Protein AF-A0A2M9ZPH0-F1 (afdb_monomer_lite)

Organism: NCBI:txid2023191

Radius of gyration: 14.21 Å; chains: 1; bounding box: 30×31×44 Å

Structure (mmCIF, N/CA/C/O backbone):
data_AF-A0A2M9ZPH0-F1
#
_entry.id   AF-A0A2M9ZPH0-F1
#
loop_
_atom_site.group_PDB
_atom_site.id
_atom_site.type_symbol
_atom_site.label_atom_id
_atom_site.label_alt_id
_atom_site.label_comp_id
_atom_site.label_asym_id
_atom_site.label_entity_id
_atom_site.label_seq_id
_atom_site.pdbx_PDB_ins_code
_atom_site.Cartn_x
_atom_site.Cartn_y
_atom_site.Cartn_z
_atom_site.occupancy
_atom_site.B_iso_or_equiv
_atom_site.auth_seq_id
_atom_site.auth_comp_id
_atom_site.auth_asym_id
_atom_site.auth_atom_id
_atom_site.pdbx_PDB_model_num
ATOM 1 N N . MET A 1 1 ? -0.631 -1.205 28.777 1.00 41.16 1 MET A N 1
ATOM 2 C CA . MET A 1 1 ? -1.009 0.023 28.044 1.00 41.16 1 MET A CA 1
ATOM 3 C C . MET A 1 1 ? -1.137 -0.371 26.585 1.00 41.16 1 MET A C 1
ATOM 5 O O . MET A 1 1 ? -0.187 -0.935 26.065 1.00 41.16 1 MET A O 1
ATOM 9 N N . GLN A 1 2 ? -2.312 -0.216 25.974 1.00 54.47 2 GLN A N 1
ATOM 10 C CA . GLN A 1 2 ? -2.498 -0.533 24.556 1.00 54.47 2 GLN A CA 1
ATOM 11 C C . GLN A 1 2 ? -2.096 0.712 23.760 1.00 54.47 2 GLN A C 1
ATOM 13 O O . GLN A 1 2 ? -2.631 1.788 24.023 1.00 54.47 2 GLN A O 1
ATOM 18 N N . THR A 1 3 ? -1.115 0.592 22.867 1.00 71.94 3 THR A N 1
ATOM 19 C CA . THR A 1 3 ? -0.709 1.685 21.973 1.00 71.94 3 THR A CA 1
ATOM 20 C C . THR A 1 3 ? -1.928 2.143 21.162 1.00 71.94 3 THR A C 1
ATOM 22 O O . THR A 1 3 ? -2.716 1.286 20.746 1.00 71.94 3 THR A O 1
ATOM 25 N N . PRO A 1 4 ? -2.143 3.457 20.969 1.00 83.81 4 PRO A N 1
ATOM 26 C CA . PRO A 1 4 ? -3.182 3.937 20.066 1.00 83.81 4 PRO A CA 1
ATOM 27 C C . PRO A 1 4 ? -2.983 3.342 18.671 1.00 83.81 4 PRO A C 1
ATOM 29 O O . PRO A 1 4 ? -1.851 3.285 18.193 1.00 83.81 4 PRO A O 1
ATOM 32 N N . ALA A 1 5 ? -4.075 2.908 18.043 1.00 90.69 5 ALA A N 1
ATOM 33 C CA . ALA A 1 5 ? -4.032 2.399 16.678 1.00 90.69 5 ALA A CA 1
ATOM 34 C C . ALA A 1 5 ? -3.559 3.495 15.717 1.00 90.69 5 ALA A C 1
ATOM 36 O O . ALA A 1 5 ? -3.977 4.649 15.847 1.00 90.69 5 ALA A O 1
ATOM 37 N N . ASN A 1 6 ? -2.711 3.135 14.754 1.00 95.31 6 ASN A N 1
ATOM 38 C CA . ASN A 1 6 ? -2.190 4.062 13.753 1.00 95.31 6 ASN A CA 1
ATOM 39 C C . ASN A 1 6 ? -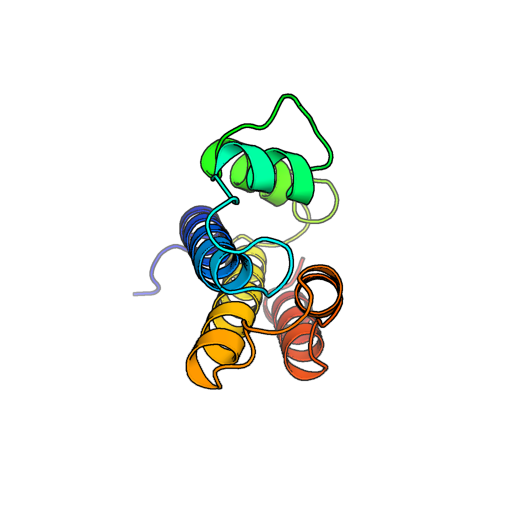2.362 3.519 12.322 1.00 95.31 6 ASN A C 1
ATOM 41 O O . ASN A 1 6 ? -1.375 3.226 11.637 1.00 95.31 6 ASN A O 1
ATOM 45 N N . PRO A 1 7 ? -3.606 3.420 11.819 1.00 95.50 7 PRO A N 1
ATOM 46 C CA . PRO A 1 7 ? -3.854 2.903 10.476 1.00 95.50 7 PRO A CA 1
ATOM 47 C C . PRO A 1 7 ? -3.183 3.720 9.375 1.00 95.50 7 PRO A C 1
ATOM 49 O O . PRO A 1 7 ? -2.783 3.157 8.360 1.00 95.50 7 PRO A O 1
ATOM 52 N N . ASN A 1 8 ? -3.019 5.031 9.564 1.00 97.00 8 ASN A N 1
ATOM 53 C CA . ASN A 1 8 ? -2.329 5.869 8.588 1.00 97.00 8 ASN A CA 1
ATOM 54 C C . ASN A 1 8 ? -0.838 5.516 8.490 1.00 97.00 8 ASN A C 1
ATOM 56 O O . ASN A 1 8 ? -0.319 5.365 7.388 1.00 97.00 8 ASN A O 1
ATOM 60 N N . GLY A 1 9 ? -0.158 5.331 9.626 1.00 97.31 9 GLY A N 1
ATOM 61 C CA . GLY A 1 9 ? 1.243 4.904 9.644 1.00 97.31 9 GLY A CA 1
ATOM 62 C C . GLY A 1 9 ? 1.452 3.531 9.001 1.00 97.31 9 GLY A C 1
ATOM 63 O O . GLY A 1 9 ? 2.397 3.345 8.229 1.00 97.31 9 GLY A O 1
ATOM 64 N N . GLU A 1 10 ? 0.539 2.592 9.248 1.00 97.12 10 GLU A N 1
ATOM 65 C CA . GLU A 1 10 ? 0.594 1.268 8.624 1.00 97.12 10 GLU A CA 1
ATOM 66 C C . GLU A 1 10 ? 0.260 1.316 7.128 1.00 97.12 10 GLU A C 1
ATOM 68 O O . GLU A 1 10 ? 0.912 0.637 6.337 1.00 97.12 10 GLU A O 1
ATOM 73 N N . CYS A 1 11 ? -0.674 2.173 6.701 1.00 97.88 11 CYS A N 1
ATOM 74 C CA . CYS A 1 11 ? -0.964 2.381 5.282 1.00 97.88 11 CYS A CA 1
ATOM 75 C C . CYS A 1 11 ? 0.252 2.931 4.526 1.00 97.88 11 CYS A C 1
ATOM 77 O O . CYS A 1 11 ? 0.625 2.392 3.484 1.00 97.88 11 CYS A O 1
ATOM 79 N N . LEU A 1 12 ? 0.915 3.959 5.072 1.00 98.12 12 LEU A N 1
ATOM 80 C CA . LEU A 1 12 ? 2.137 4.525 4.490 1.00 98.12 12 LEU A CA 1
ATOM 81 C C . LEU A 1 12 ? 3.232 3.460 4.364 1.00 98.12 12 LEU A C 1
ATOM 83 O O . LEU A 1 12 ? 3.890 3.347 3.329 1.00 98.12 12 LEU A O 1
ATOM 87 N N . SER A 1 13 ? 3.394 2.646 5.409 1.00 97.75 13 SER A N 1
ATOM 88 C CA . SER A 1 13 ? 4.365 1.552 5.424 1.00 97.75 13 SER A CA 1
ATOM 89 C C . SER A 1 13 ? 4.031 0.481 4.383 1.00 97.75 13 SER A C 1
ATOM 91 O O . SER A 1 13 ? 4.921 0.021 3.669 1.00 97.75 13 SER A O 1
ATOM 93 N N . SER A 1 14 ? 2.752 0.121 4.245 1.00 96.75 14 SER A N 1
ATOM 94 C CA . SER A 1 14 ? 2.281 -0.813 3.221 1.00 96.75 14 SER A CA 1
ATOM 95 C C . SER A 1 14 ? 2.505 -0.277 1.807 1.00 96.75 14 SER A C 1
ATOM 97 O O . SER A 1 14 ? 2.929 -1.039 0.942 1.00 96.75 14 SER A O 1
ATOM 99 N N . ALA A 1 15 ? 2.224 1.003 1.551 1.00 96.69 15 ALA A N 1
ATOM 100 C CA . ALA A 1 15 ? 2.416 1.616 0.236 1.00 96.69 15 ALA A CA 1
ATOM 101 C C . ALA A 1 15 ? 3.903 1.667 -0.151 1.00 96.69 15 ALA A C 1
ATOM 103 O O . ALA A 1 15 ? 4.266 1.340 -1.280 1.00 96.69 15 ALA A O 1
ATOM 104 N N . SER A 1 16 ? 4.775 1.985 0.810 1.00 96.50 16 SER A N 1
ATOM 105 C CA . SER A 1 16 ? 6.228 1.941 0.623 1.00 96.50 16 SER A CA 1
ATOM 106 C C . SER A 1 16 ? 6.735 0.519 0.338 1.00 96.50 16 SER A C 1
ATOM 108 O O . SER A 1 16 ? 7.501 0.309 -0.603 1.00 96.50 16 SER A O 1
ATOM 110 N N . ALA A 1 17 ? 6.252 -0.487 1.079 1.00 95.88 17 ALA A N 1
ATOM 111 C CA . ALA A 1 17 ? 6.592 -1.888 0.823 1.00 95.88 17 ALA A CA 1
ATOM 112 C C . ALA A 1 17 ? 6.140 -2.346 -0.575 1.00 95.88 17 ALA A C 1
ATOM 114 O O . ALA A 1 17 ? 6.905 -3.000 -1.287 1.00 95.88 17 ALA A O 1
ATOM 115 N N . ALA A 1 18 ? 4.938 -1.940 -0.997 1.00 94.94 18 ALA A N 1
ATOM 116 C CA . ALA A 1 18 ? 4.444 -2.189 -2.346 1.00 94.94 18 ALA A CA 1
ATOM 117 C C . ALA A 1 18 ? 5.370 -1.580 -3.402 1.00 94.94 18 ALA A C 1
ATOM 119 O O . ALA A 1 18 ? 5.745 -2.260 -4.352 1.00 94.94 18 ALA A O 1
ATOM 120 N N . GLN A 1 19 ? 5.799 -0.327 -3.220 1.00 95.38 19 GLN A N 1
ATOM 121 C CA . GLN A 1 19 ? 6.708 0.335 -4.155 1.00 95.38 19 GLN A CA 1
ATOM 122 C C . GLN A 1 19 ? 8.043 -0.381 -4.297 1.00 95.38 19 GLN A C 1
ATOM 124 O O . GLN A 1 19 ? 8.535 -0.513 -5.415 1.00 95.38 19 GLN A O 1
ATOM 129 N N . ILE A 1 20 ? 8.633 -0.832 -3.189 1.00 94.31 20 ILE A N 1
ATOM 130 C CA . ILE A 1 20 ? 9.888 -1.590 -3.216 1.00 94.31 20 ILE A CA 1
ATOM 131 C C . ILE A 1 20 ? 9.713 -2.846 -4.074 1.00 94.31 20 ILE A C 1
ATOM 133 O O . ILE A 1 20 ? 10.514 -3.084 -4.976 1.00 94.31 20 ILE A O 1
ATOM 137 N N . CYS A 1 21 ? 8.639 -3.604 -3.840 1.00 93.56 21 CYS A N 1
ATOM 138 C CA . CYS A 1 21 ? 8.368 -4.829 -4.582 1.00 93.56 21 CYS A CA 1
ATOM 139 C C . CYS A 1 21 ? 8.068 -4.553 -6.065 1.00 93.56 21 CYS A C 1
ATOM 141 O O . CYS A 1 21 ? 8.650 -5.176 -6.947 1.00 93.56 21 CYS A O 1
ATOM 143 N N . LEU A 1 22 ? 7.229 -3.560 -6.367 1.00 93.88 22 LEU A N 1
ATOM 144 C CA . LEU A 1 22 ? 6.868 -3.207 -7.742 1.00 93.88 22 LEU A CA 1
ATOM 145 C C . LEU A 1 22 ? 8.053 -2.634 -8.530 1.00 93.88 22 LEU A C 1
ATOM 147 O O . LEU A 1 22 ? 8.179 -2.916 -9.717 1.00 93.88 22 LEU A O 1
ATOM 151 N N . ASN A 1 23 ? 8.980 -1.920 -7.889 1.00 94.31 23 ASN A N 1
ATOM 152 C CA . ASN A 1 23 ? 10.235 -1.505 -8.528 1.00 94.31 23 ASN A CA 1
ATOM 153 C C . ASN A 1 23 ? 11.200 -2.665 -8.811 1.00 94.31 23 ASN A C 1
ATOM 155 O O . ASN A 1 23 ? 12.158 -2.472 -9.559 1.00 94.31 23 ASN A O 1
ATOM 159 N N . ALA A 1 24 ? 10.970 -3.845 -8.236 1.00 92.44 24 ALA A N 1
ATOM 160 C CA . ALA A 1 24 ? 11.698 -5.066 -8.564 1.00 92.44 24 ALA A CA 1
ATOM 161 C C . ALA A 1 24 ? 10.972 -5.937 -9.610 1.00 92.44 24 ALA A C 1
ATOM 163 O O . ALA A 1 24 ? 11.554 -6.921 -10.062 1.00 92.44 24 ALA A O 1
ATOM 164 N N . SER A 1 25 ? 9.747 -5.574 -10.013 1.00 92.69 25 SER A N 1
ATOM 165 C CA . SER A 1 25 ? 8.972 -6.305 -11.027 1.00 92.69 25 SER A CA 1
ATOM 166 C C . SER A 1 25 ? 9.586 -6.214 -12.417 1.00 92.69 25 SER A C 1
ATOM 168 O O . SER A 1 25 ? 10.279 -5.250 -12.751 1.00 92.69 25 SER A O 1
ATOM 170 N N . ALA A 1 26 ? 9.323 -7.230 -13.237 1.00 89.94 26 ALA A N 1
ATOM 171 C CA . ALA A 1 26 ? 9.921 -7.356 -14.563 1.00 89.94 26 ALA A CA 1
ATOM 172 C C . ALA A 1 26 ? 9.535 -6.206 -15.508 1.00 89.94 26 ALA A C 1
ATOM 174 O O . ALA A 1 26 ? 10.343 -5.783 -16.332 1.00 89.9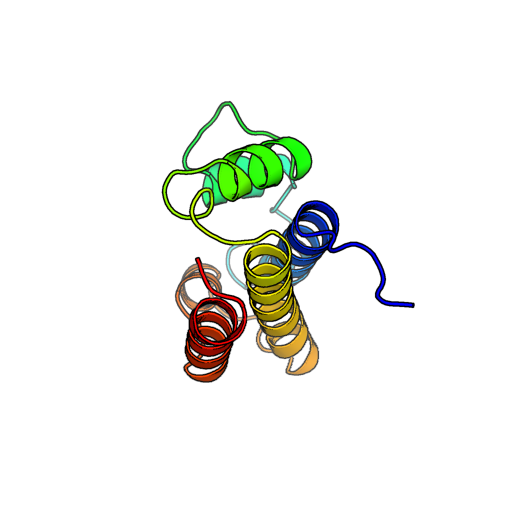4 26 ALA A O 1
ATOM 175 N N . ASP A 1 27 ? 8.304 -5.715 -15.400 1.00 89.69 27 ASP A N 1
ATOM 176 C CA . ASP A 1 27 ? 7.698 -4.736 -16.301 1.00 89.69 27 ASP A CA 1
ATOM 177 C C . ASP A 1 27 ? 7.773 -3.293 -15.788 1.00 89.69 27 ASP A C 1
ATOM 179 O O . ASP A 1 27 ? 7.705 -2.368 -16.596 1.00 89.69 27 ASP A O 1
ATOM 183 N N . LEU A 1 28 ? 7.968 -3.080 -14.480 1.00 88.50 28 LEU A N 1
ATOM 184 C CA . LEU A 1 28 ? 8.055 -1.736 -13.896 1.00 88.50 28 LEU A CA 1
ATOM 185 C C . LEU A 1 28 ? 9.421 -1.401 -13.274 1.00 88.50 28 LEU A C 1
ATOM 187 O O . LEU A 1 28 ? 9.560 -0.354 -12.632 1.00 88.50 28 LEU A O 1
ATOM 191 N N . SER A 1 29 ? 10.438 -2.247 -13.461 1.00 86.50 29 SER A N 1
ATOM 192 C CA . SER A 1 29 ? 11.727 -2.114 -12.772 1.00 86.50 29 SER A CA 1
ATOM 193 C C . SER A 1 29 ? 12.330 -0.704 -12.844 1.00 86.50 29 SER A C 1
ATOM 195 O O . SER A 1 29 ? 12.594 -0.179 -13.925 1.00 86.50 29 SER A O 1
ATOM 197 N N . GLY A 1 30 ? 12.542 -0.076 -11.682 1.00 78.69 30 GLY A N 1
ATOM 198 C CA . GLY A 1 30 ? 13.166 1.250 -11.556 1.00 78.69 30 GLY A CA 1
ATOM 199 C C . GLY A 1 30 ? 12.351 2.439 -12.087 1.00 78.69 30 GLY A C 1
ATOM 200 O O . GLY A 1 30 ? 12.867 3.556 -12.120 1.00 78.69 30 GLY A O 1
ATOM 201 N N . THR A 1 31 ? 11.098 2.234 -12.498 1.00 79.25 31 THR A N 1
ATOM 202 C CA . THR A 1 31 ? 10.256 3.286 -13.104 1.00 79.25 31 THR A CA 1
ATOM 203 C C . THR A 1 31 ? 9.176 3.824 -12.167 1.00 79.25 31 THR A C 1
ATOM 205 O O . THR A 1 31 ? 8.555 4.852 -12.446 1.00 79.25 31 THR A O 1
ATOM 208 N N . VAL A 1 32 ? 8.952 3.159 -11.032 1.00 87.62 32 VAL A N 1
ATOM 209 C CA . VAL A 1 32 ? 7.790 3.404 -10.187 1.00 87.62 32 VAL A CA 1
ATOM 210 C C . VAL A 1 32 ? 8.103 4.417 -9.091 1.00 87.62 32 VAL A C 1
ATOM 212 O O . VAL A 1 32 ? 8.839 4.154 -8.133 1.00 87.62 32 VAL A O 1
ATOM 215 N N . THR A 1 33 ? 7.485 5.588 -9.209 1.00 93.56 33 THR A N 1
ATOM 216 C CA . THR A 1 33 ? 7.554 6.657 -8.206 1.00 93.56 33 THR A CA 1
ATOM 217 C C . THR A 1 33 ? 6.342 6.631 -7.279 1.00 93.56 33 THR A C 1
ATOM 219 O O . THR A 1 33 ? 5.297 6.071 -7.617 1.00 93.56 33 THR A O 1
ATOM 222 N N . GLU A 1 34 ? 6.463 7.297 -6.128 1.00 94.62 34 GLU A N 1
ATOM 223 C CA . GLU A 1 34 ? 5.353 7.489 -5.188 1.00 94.62 34 GLU A CA 1
ATOM 224 C C . GLU A 1 34 ? 4.127 8.100 -5.873 1.00 94.62 34 GLU A C 1
ATOM 226 O O . GLU A 1 34 ? 3.012 7.622 -5.679 1.00 94.62 34 GLU A O 1
ATOM 231 N N . SER A 1 35 ? 4.333 9.113 -6.717 1.00 95.00 35 SER A N 1
ATOM 232 C 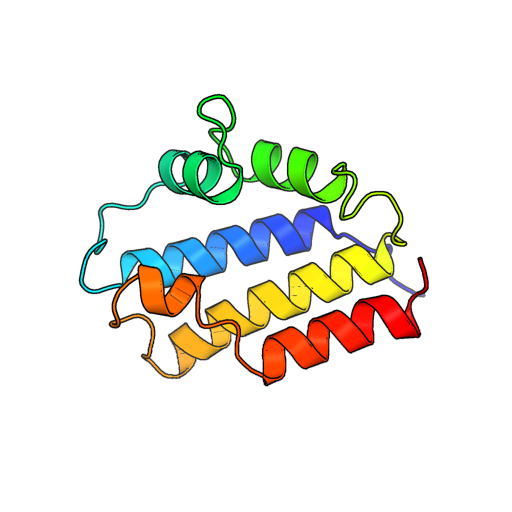CA . SER A 1 35 ? 3.247 9.780 -7.439 1.00 95.00 35 SER A CA 1
ATOM 233 C C . SER A 1 35 ? 2.501 8.820 -8.362 1.00 95.00 35 SER A C 1
ATOM 235 O O . SER A 1 35 ? 1.277 8.731 -8.295 1.00 95.00 35 SER A O 1
ATOM 237 N N . VAL A 1 36 ? 3.232 8.032 -9.159 1.00 93.00 36 VAL A N 1
ATOM 238 C CA . VAL A 1 36 ? 2.634 7.060 -10.088 1.00 93.00 36 VAL A CA 1
ATOM 239 C C . VAL A 1 36 ? 1.818 6.007 -9.337 1.00 93.00 36 VAL A C 1
ATOM 241 O O . VAL A 1 36 ? 0.687 5.722 -9.728 1.00 93.00 36 VAL A O 1
ATOM 244 N N . LEU A 1 37 ? 2.338 5.462 -8.233 1.00 92.56 37 LEU A N 1
ATOM 245 C CA . LEU A 1 37 ? 1.593 4.473 -7.444 1.00 92.56 37 LEU A CA 1
ATOM 246 C C . LEU A 1 37 ? 0.412 5.063 -6.703 1.00 92.56 37 LEU A C 1
ATOM 248 O O . LEU A 1 37 ? -0.630 4.425 -6.630 1.00 92.56 37 LEU A O 1
ATOM 252 N N . SER A 1 38 ? 0.551 6.270 -6.169 1.00 94.94 38 SER A N 1
ATOM 253 C CA . SER A 1 38 ? -0.543 6.942 -5.473 1.00 94.94 38 SER A CA 1
ATOM 254 C C . SER A 1 38 ? -1.721 7.173 -6.422 1.00 94.94 38 SER A C 1
ATOM 256 O O . SER A 1 38 ? -2.868 6.916 -6.052 1.00 94.94 38 SER A O 1
ATOM 258 N N . GLN A 1 39 ? -1.445 7.558 -7.671 1.00 94.31 39 GLN A N 1
ATOM 259 C CA . GLN A 1 39 ? -2.463 7.689 -8.713 1.00 94.31 39 GLN A CA 1
ATOM 260 C C . GLN A 1 39 ? -3.058 6.333 -9.103 1.00 94.31 39 GLN A C 1
ATOM 262 O O . GLN A 1 39 ? -4.278 6.204 -9.189 1.00 94.31 39 GLN A O 1
ATOM 267 N N . LEU A 1 40 ? -2.212 5.315 -9.295 1.00 89.69 40 LEU A N 1
ATOM 268 C CA . LEU A 1 40 ? -2.642 3.968 -9.669 1.00 89.69 40 LEU A CA 1
ATOM 269 C C . LEU A 1 40 ? -3.539 3.331 -8.598 1.00 89.69 40 LEU A C 1
ATOM 271 O O . LEU A 1 40 ? -4.627 2.860 -8.912 1.00 89.69 40 LEU A O 1
ATOM 275 N N . PHE A 1 41 ? -3.105 3.335 -7.337 1.00 90.31 41 PHE A N 1
ATOM 276 C CA . PHE A 1 41 ? -3.837 2.724 -6.227 1.00 90.31 41 PHE A CA 1
ATOM 277 C C . PHE A 1 41 ? -5.120 3.476 -5.877 1.00 90.31 41 PHE A C 1
ATOM 279 O O . PHE A 1 41 ? -6.100 2.854 -5.475 1.00 90.31 41 PHE A O 1
ATOM 286 N N . SER A 1 42 ? -5.136 4.803 -6.025 1.00 91.62 42 SER A N 1
ATOM 287 C CA . SER A 1 42 ? -6.344 5.596 -5.768 1.00 91.62 42 SER A CA 1
ATOM 288 C C . SER A 1 42 ? -7.316 5.644 -6.948 1.00 91.62 42 SER A C 1
ATOM 290 O O . SER A 1 42 ? -8.474 6.012 -6.762 1.00 91.62 42 SER A O 1
ATOM 292 N N . GLY A 1 43 ? -6.851 5.342 -8.163 1.00 91.75 43 GLY A N 1
ATOM 293 C CA . GLY A 1 43 ? -7.596 5.600 -9.394 1.00 91.75 43 GLY A CA 1
ATOM 294 C C . GLY A 1 43 ? -7.797 7.093 -9.694 1.00 91.75 43 GLY A C 1
ATOM 295 O O . GLY A 1 43 ? -8.661 7.434 -10.502 1.00 91.75 43 GLY A O 1
ATOM 296 N N . SER A 1 44 ? -7.040 7.994 -9.053 1.00 92.62 44 SER A N 1
ATOM 297 C CA . SER A 1 44 ? -7.187 9.447 -9.193 1.00 92.62 44 SER A CA 1
ATOM 298 C C . SER A 1 44 ? -5.871 10.140 -9.536 1.00 92.62 44 SER A C 1
ATOM 300 O O . SER A 1 44 ? -4.906 10.090 -8.777 1.00 92.62 44 SER A O 1
ATOM 302 N N . ALA A 1 45 ? -5.860 10.909 -10.628 1.00 93.44 45 ALA A N 1
ATOM 303 C CA . ALA A 1 45 ? -4.701 11.708 -11.037 1.00 93.44 45 ALA A CA 1
ATOM 304 C C . ALA A 1 45 ? -4.336 12.833 -10.041 1.00 93.44 45 ALA A C 1
ATOM 306 O O . ALA A 1 45 ? -3.216 13.342 -10.072 1.00 93.44 45 ALA A O 1
ATOM 307 N N . SER A 1 46 ? -5.262 13.232 -9.158 1.00 95.38 46 SER A N 1
ATOM 308 C CA . SER A 1 46 ? -5.042 14.299 -8.168 1.00 95.38 46 SER A CA 1
ATOM 309 C C . SER A 1 46 ? -4.323 13.839 -6.896 1.00 95.38 46 SER A C 1
ATOM 311 O O . SER A 1 46 ? -3.936 14.679 -6.084 1.00 95.38 46 SER A O 1
ATOM 313 N N . ILE A 1 47 ? -4.144 12.529 -6.709 1.00 96.25 47 ILE A N 1
ATOM 314 C CA . ILE A 1 47 ? -3.504 11.939 -5.532 1.00 96.25 47 ILE A CA 1
ATOM 315 C C . ILE A 1 47 ? -2.078 11.538 -5.913 1.00 96.25 47 ILE A C 1
ATOM 317 O O . ILE A 1 47 ? -1.868 10.556 -6.615 1.00 96.25 47 ILE A O 1
ATOM 321 N N . THR A 1 48 ? -1.092 12.314 -5.464 1.00 96.38 48 THR A N 1
ATOM 322 C CA . THR A 1 48 ? 0.314 12.203 -5.901 1.00 96.38 48 THR A CA 1
ATOM 323 C C . THR A 1 48 ? 1.277 11.825 -4.778 1.00 96.38 48 THR A C 1
ATOM 325 O O . THR A 1 48 ? 2.486 11.765 -4.994 1.00 96.38 48 THR A O 1
ATOM 328 N N . THR A 1 49 ? 0.761 11.573 -3.576 1.00 97.69 49 THR A N 1
ATOM 329 C CA . THR A 1 49 ? 1.549 11.160 -2.408 1.00 97.69 49 THR A CA 1
ATOM 330 C C . THR A 1 49 ? 0.855 10.027 -1.664 1.00 97.69 49 THR A C 1
ATOM 332 O O . THR A 1 49 ? -0.380 9.951 -1.644 1.00 97.69 49 THR A O 1
ATOM 335 N N . TYR A 1 50 ? 1.627 9.195 -0.965 1.00 97.44 50 TYR A N 1
ATOM 336 C CA . TYR A 1 50 ? 1.077 8.136 -0.123 1.00 97.44 50 TYR A CA 1
ATOM 337 C C . TYR A 1 50 ? 0.245 8.696 1.018 1.00 97.44 50 TYR A C 1
ATOM 339 O O . TYR A 1 50 ? -0.752 8.091 1.390 1.00 97.44 50 TYR A O 1
ATOM 347 N N . SER A 1 51 ? 0.593 9.876 1.535 1.00 97.69 51 SER A N 1
ATOM 348 C CA . SER A 1 51 ? -0.210 10.552 2.557 1.00 97.69 51 SER A CA 1
ATOM 349 C C . SER A 1 51 ? -1.621 10.877 2.052 1.00 97.69 51 SER A C 1
ATOM 351 O O . SER A 1 51 ? -2.608 10.550 2.712 1.00 97.69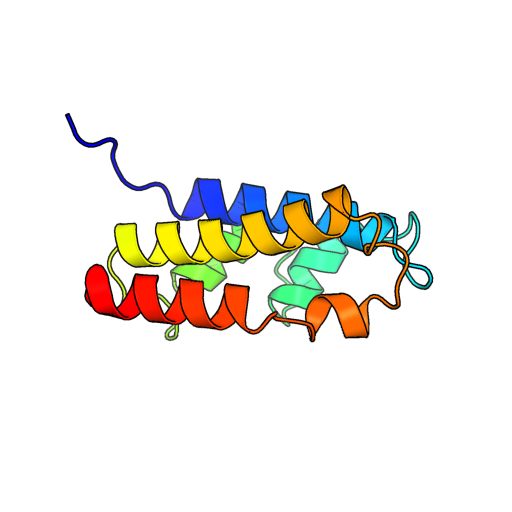 51 SER A O 1
ATOM 353 N N . GLN A 1 52 ? -1.738 11.442 0.844 1.00 97.50 52 GLN A N 1
ATOM 354 C CA . GLN A 1 52 ? -3.039 11.707 0.220 1.00 97.50 52 GLN A CA 1
ATOM 355 C C . GLN A 1 52 ? -3.799 10.411 -0.081 1.00 97.50 52 GLN A C 1
ATOM 357 O O . GLN A 1 52 ? -4.991 10.329 0.209 1.00 97.50 52 GLN A O 1
ATOM 362 N N . TYR A 1 53 ? -3.115 9.396 -0.619 1.00 97.25 53 TYR A N 1
ATOM 363 C CA . TYR A 1 53 ? -3.711 8.090 -0.898 1.00 97.25 53 TYR A CA 1
ATOM 364 C C . TYR A 1 53 ? -4.253 7.433 0.374 1.00 97.25 53 TYR A C 1
ATOM 366 O O . TYR A 1 53 ? -5.419 7.054 0.416 1.00 97.25 53 TYR A O 1
ATOM 374 N N . CYS A 1 54 ? -3.446 7.354 1.430 1.00 97.69 54 CYS A N 1
ATOM 375 C CA . CYS A 1 54 ? -3.836 6.747 2.696 1.00 97.69 54 CYS A CA 1
ATOM 376 C C . CYS A 1 54 ? -4.974 7.510 3.371 1.00 97.69 54 CYS A C 1
ATOM 378 O O . CYS A 1 54 ? -5.925 6.891 3.845 1.00 97.69 54 CYS A O 1
ATOM 380 N N . SER A 1 55 ? -4.937 8.844 3.354 1.00 96.69 55 SER A N 1
ATOM 381 C CA . SER A 1 55 ? -6.038 9.661 3.868 1.00 96.69 55 SER A CA 1
ATOM 382 C C . SER A 1 55 ? -7.345 9.402 3.108 1.00 96.69 55 SER A C 1
ATOM 384 O O . SER A 1 55 ? -8.385 9.191 3.738 1.00 96.69 55 SER A O 1
ATOM 386 N N . ALA A 1 56 ? -7.292 9.342 1.772 1.00 96.50 56 ALA A N 1
ATOM 387 C CA . ALA A 1 56 ? -8.451 9.047 0.933 1.00 96.50 56 ALA A CA 1
ATOM 388 C C . ALA A 1 56 ? -8.973 7.617 1.150 1.00 96.50 56 ALA A C 1
ATOM 390 O O . ALA A 1 56 ? -10.175 7.422 1.326 1.00 96.50 56 ALA A O 1
ATOM 391 N N . LEU A 1 57 ? -8.081 6.623 1.205 1.00 95.44 57 LEU A N 1
ATOM 392 C CA . LEU A 1 57 ? -8.431 5.222 1.429 1.00 95.44 57 LEU A CA 1
ATOM 393 C C . LEU A 1 57 ? -9.121 5.030 2.781 1.00 95.44 57 LEU A C 1
ATOM 395 O O . LEU A 1 57 ? -10.207 4.456 2.836 1.00 95.44 57 LEU A O 1
ATOM 399 N N . LEU A 1 58 ? -8.522 5.530 3.865 1.00 95.62 58 LEU A N 1
ATOM 400 C CA . LEU A 1 58 ? -9.023 5.341 5.232 1.00 95.62 58 LEU A CA 1
ATOM 401 C C . LEU A 1 58 ? -10.323 6.109 5.514 1.00 95.62 58 LEU A C 1
ATOM 403 O O . LEU A 1 58 ? -11.048 5.756 6.449 1.00 95.62 58 LEU A O 1
ATOM 407 N N . SER A 1 59 ? -10.619 7.122 4.696 1.00 95.12 59 SER A N 1
ATOM 408 C CA . SER A 1 59 ? -11.865 7.899 4.730 1.00 95.12 59 SER A CA 1
ATOM 409 C C . SER A 1 59 ? -12.910 7.412 3.719 1.00 95.12 59 SER A C 1
ATOM 411 O O . SER A 1 59 ? -14.017 7.941 3.695 1.00 95.12 59 SER A O 1
ATOM 413 N N . SER A 1 60 ? -12.577 6.432 2.873 1.00 94.12 60 SER A N 1
ATOM 414 C CA . SER A 1 60 ? -13.495 5.900 1.860 1.00 94.12 60 SER A CA 1
ATOM 415 C C . SER A 1 60 ? -14.657 5.135 2.490 1.00 94.12 60 SER A C 1
ATOM 417 O O . SER A 1 60 ? -14.513 4.550 3.564 1.00 94.12 60 SER A O 1
ATOM 419 N N . ASP A 1 61 ? -15.775 5.016 1.772 1.00 90.56 61 ASP A N 1
ATOM 420 C CA . ASP A 1 61 ? -16.944 4.231 2.206 1.00 90.56 61 ASP A CA 1
ATOM 421 C C . ASP A 1 61 ? -16.604 2.771 2.557 1.00 90.56 61 ASP A C 1
ATOM 423 O O . ASP A 1 61 ? -17.270 2.130 3.375 1.00 90.56 61 ASP A O 1
ATOM 427 N N . SER A 1 62 ? -15.534 2.238 1.957 1.00 85.56 62 SER A N 1
ATOM 428 C CA . SER A 1 62 ? -15.053 0.883 2.226 1.00 85.56 62 SER A CA 1
ATOM 429 C C . SER A 1 62 ? -14.399 0.747 3.599 1.00 85.56 62 SER A C 1
ATOM 431 O O . SER A 1 62 ? -14.492 -0.325 4.191 1.00 85.56 62 SER A O 1
ATOM 433 N N . PHE A 1 63 ? -13.761 1.806 4.108 1.00 89.56 63 PHE A N 1
ATOM 434 C CA . PHE A 1 63 ? -12.993 1.781 5.357 1.00 89.56 63 PHE A CA 1
ATOM 435 C C . PHE A 1 63 ? -13.623 2.580 6.494 1.00 89.56 63 PHE A C 1
ATOM 437 O O . PHE A 1 63 ? -13.412 2.231 7.651 1.00 89.56 63 PHE A O 1
ATOM 444 N N . VAL A 1 64 ? -14.405 3.620 6.199 1.00 89.44 64 VAL A N 1
ATOM 445 C CA . VAL A 1 64 ? -14.948 4.552 7.200 1.00 89.44 64 VAL A CA 1
ATOM 446 C C . VAL A 1 64 ? -15.786 3.850 8.267 1.00 89.44 64 VAL A C 1
ATOM 448 O O . VAL A 1 64 ? -15.800 4.271 9.418 1.00 89.44 64 VAL A O 1
ATOM 451 N N . ARG A 1 65 ? -16.435 2.744 7.890 1.00 88.44 65 ARG A N 1
ATOM 452 C CA . ARG A 1 65 ? -17.274 1.923 8.766 1.00 88.44 65 ARG A CA 1
ATOM 453 C C . ARG A 1 65 ? -16.507 1.015 9.725 1.00 88.44 65 ARG A C 1
ATOM 455 O O . ARG A 1 65 ? -17.172 0.296 10.449 1.00 88.44 65 ARG A O 1
ATOM 462 N N . PHE A 1 66 ? -15.180 0.951 9.630 1.00 89.94 66 PHE A N 1
ATOM 463 C CA . PHE A 1 66 ? -14.342 0.077 10.444 1.00 89.94 66 PHE A CA 1
ATOM 464 C C . PHE A 1 66 ? -13.652 0.862 11.562 1.00 89.94 66 PHE A C 1
ATOM 466 O O . PHE A 1 66 ? -13.214 1.997 11.362 1.00 89.94 66 PHE A O 1
ATOM 473 N N . SER A 1 67 ? -13.472 0.229 12.718 1.00 91.88 67 SER A N 1
ATOM 474 C CA . SER A 1 67 ? -12.691 0.790 13.818 1.00 91.88 67 SER A CA 1
ATOM 475 C C . SER A 1 67 ? -11.236 1.051 13.407 1.00 91.88 67 SER A C 1
ATOM 477 O O . SER A 1 67 ? -10.673 0.354 12.563 1.00 91.88 67 SER A O 1
ATOM 479 N N . GLU A 1 68 ? -10.566 2.020 14.037 1.00 93.12 68 GLU A N 1
ATOM 480 C CA . GLU A 1 68 ? -9.160 2.336 13.717 1.00 93.12 68 GLU A CA 1
ATOM 481 C C . GLU A 1 68 ? -8.229 1.118 13.865 1.00 93.12 68 GLU A C 1
ATOM 483 O O . GLU A 1 68 ? -7.298 0.956 13.082 1.00 93.12 68 GLU A O 1
ATOM 488 N N . LYS A 1 69 ? -8.531 0.211 14.805 1.00 92.44 69 LYS A N 1
ATOM 489 C CA . LYS A 1 69 ? -7.816 -1.066 14.982 1.00 92.44 69 LYS A CA 1
ATOM 490 C C . LYS A 1 69 ? -8.068 -2.038 13.831 1.00 92.44 69 LYS A C 1
ATOM 492 O O . LYS A 1 69 ? -7.138 -2.698 13.377 1.00 92.44 69 LYS A O 1
ATOM 497 N N . ALA A 1 70 ? -9.305 -2.119 13.338 1.00 92.50 70 ALA A N 1
ATOM 498 C CA . ALA A 1 70 ? -9.626 -2.915 12.158 1.00 92.50 70 ALA A CA 1
ATOM 499 C C . ALA A 1 70 ? -8.881 -2.381 10.925 1.00 92.50 70 ALA A C 1
ATOM 501 O O . ALA A 1 70 ? -8.249 -3.156 10.208 1.00 92.50 70 ALA A O 1
ATOM 502 N N . LYS A 1 71 ? -8.902 -1.057 10.713 1.00 94.38 71 LYS A N 1
ATOM 503 C CA . LYS A 1 71 ? -8.173 -0.397 9.621 1.00 94.38 71 LYS A CA 1
ATOM 504 C C . LYS A 1 71 ? -6.671 -0.675 9.708 1.00 94.38 71 LYS A C 1
ATOM 506 O O . LYS A 1 71 ? -6.067 -1.058 8.711 1.00 94.38 71 LYS A O 1
ATOM 511 N N . GLU A 1 72 ? -6.087 -0.521 10.896 1.00 95.31 72 GLU A N 1
ATOM 512 C CA . GLU A 1 72 ? -4.665 -0.762 11.154 1.00 95.31 72 GLU A CA 1
ATOM 513 C C . GLU A 1 72 ? -4.296 -2.211 10.843 1.00 95.31 72 GLU A C 1
ATOM 515 O O . GLU A 1 72 ? -3.370 -2.454 10.077 1.00 95.31 72 GLU A O 1
ATOM 520 N N . CYS A 1 73 ? -5.085 -3.164 11.339 1.00 94.81 73 CYS A N 1
ATOM 521 C CA . CYS A 1 73 ? -4.904 -4.587 11.072 1.00 94.81 73 CYS A CA 1
ATOM 522 C C . CYS A 1 73 ? -4.916 -4.897 9.566 1.00 94.81 73 CYS A C 1
ATOM 524 O O . CYS A 1 73 ? -4.033 -5.596 9.076 1.00 94.81 73 CYS A O 1
ATOM 526 N N . VAL A 1 74 ? -5.855 -4.328 8.799 1.00 93.81 74 VAL A N 1
ATOM 527 C CA . VAL A 1 74 ? -5.896 -4.518 7.337 1.00 93.81 74 VAL A CA 1
ATOM 528 C C . VAL A 1 74 ? -4.641 -3.957 6.662 1.00 93.81 74 VAL A C 1
ATOM 530 O O . VAL A 1 74 ? -4.089 -4.598 5.768 1.00 93.81 74 VAL A O 1
ATOM 533 N N . MET A 1 75 ? -4.158 -2.789 7.093 1.00 95.38 75 MET A N 1
ATOM 534 C CA . MET A 1 75 ? -2.923 -2.215 6.552 1.00 95.38 75 MET A CA 1
ATOM 535 C C . MET A 1 75 ? -1.689 -3.051 6.907 1.00 95.38 75 MET A C 1
ATOM 537 O O . MET A 1 75 ? -0.802 -3.200 6.067 1.00 95.38 75 MET A O 1
ATOM 541 N N . VAL A 1 76 ? -1.657 -3.662 8.095 1.00 95.25 76 VAL A N 1
ATOM 542 C CA . VAL A 1 76 ? -0.620 -4.632 8.474 1.00 95.25 76 VAL A CA 1
ATOM 543 C C . VAL A 1 76 ? -0.659 -5.854 7.557 1.00 95.25 76 VAL A C 1
ATOM 545 O O . VAL A 1 76 ? 0.381 -6.201 7.007 1.00 95.25 76 VAL A O 1
ATOM 548 N N . CYS A 1 77 ? -1.833 -6.445 7.299 1.00 94.25 77 CYS A N 1
ATOM 549 C CA . CYS A 1 77 ? -1.961 -7.571 6.362 1.00 94.25 77 CYS A CA 1
ATOM 550 C C . CYS A 1 77 ? -1.414 -7.225 4.965 1.00 94.25 77 CYS A C 1
ATOM 552 O O . CYS A 1 77 ? -0.731 -8.034 4.336 1.00 94.25 77 CYS A O 1
ATOM 554 N N . ASN A 1 78 ? -1.712 -6.018 4.471 1.00 93.62 78 ASN A N 1
ATOM 555 C CA . ASN A 1 78 ? -1.220 -5.556 3.173 1.00 93.62 78 ASN A CA 1
ATOM 556 C C . ASN A 1 78 ? 0.300 -5.353 3.187 1.00 93.62 78 ASN A C 1
ATOM 558 O O . ASN A 1 78 ? 0.985 -5.761 2.252 1.00 93.62 78 ASN A O 1
ATOM 562 N N . LYS A 1 79 ? 0.846 -4.759 4.253 1.00 95.06 79 LYS A N 1
ATOM 563 C CA . LYS A 1 79 ? 2.293 -4.587 4.423 1.00 95.06 79 LYS A CA 1
ATOM 564 C C . LYS A 1 79 ? 3.012 -5.935 4.439 1.00 95.06 79 LYS A C 1
ATOM 566 O O . LYS A 1 79 ? 3.998 -6.098 3.725 1.00 95.06 79 LYS A O 1
ATOM 571 N N . GLU A 1 80 ? 2.511 -6.886 5.225 1.00 93.62 80 GLU A N 1
ATOM 572 C CA . GLU A 1 80 ? 3.081 -8.230 5.342 1.00 93.62 80 GLU A CA 1
ATOM 573 C C . GLU A 1 80 ? 3.066 -8.965 4.005 1.00 93.62 80 GLU A C 1
ATOM 575 O O . GLU A 1 80 ? 4.069 -9.571 3.651 1.00 93.62 80 GLU A O 1
ATOM 580 N N . TYR A 1 81 ? 1.996 -8.839 3.216 1.00 93.25 81 TYR A N 1
ATOM 581 C CA . TYR A 1 81 ? 1.943 -9.393 1.863 1.00 93.25 81 TYR A CA 1
ATOM 582 C C . TYR A 1 81 ? 3.114 -8.921 0.985 1.00 93.25 81 TYR A C 1
ATOM 584 O O . TYR A 1 81 ? 3.829 -9.736 0.402 1.00 93.25 81 TYR A O 1
ATOM 592 N N . TRP A 1 82 ? 3.353 -7.609 0.925 1.00 94.25 82 TRP A N 1
ATOM 593 C CA . TRP A 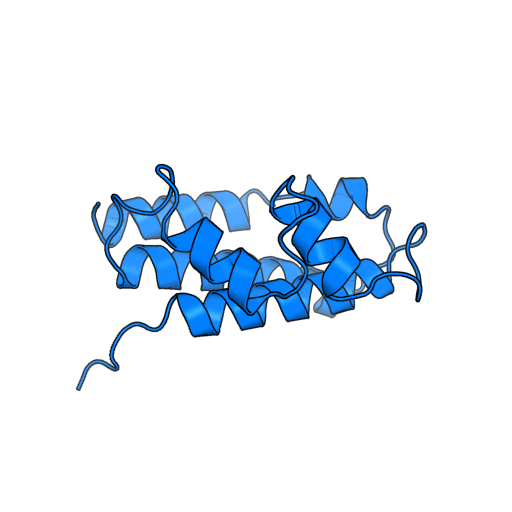1 82 ? 4.447 -7.054 0.124 1.00 94.25 82 TRP A CA 1
ATOM 594 C C . TRP A 1 82 ? 5.826 -7.446 0.657 1.00 94.25 82 TRP A C 1
ATOM 596 O O . TRP A 1 82 ? 6.743 -7.722 -0.117 1.00 94.25 82 TRP A O 1
ATOM 606 N N . GLN A 1 83 ? 5.980 -7.483 1.981 1.00 93.62 83 GLN A N 1
ATOM 607 C CA . GLN A 1 83 ? 7.222 -7.909 2.621 1.00 93.62 83 GLN A CA 1
ATOM 608 C C . GLN A 1 83 ? 7.512 -9.391 2.377 1.00 93.62 83 GLN A C 1
ATOM 610 O O . GLN A 1 83 ? 8.664 -9.743 2.128 1.00 93.62 83 GLN A O 1
ATOM 615 N N . ASP A 1 84 ? 6.487 -10.239 2.402 1.00 92.50 84 ASP A N 1
ATOM 616 C CA . ASP A 1 84 ? 6.595 -11.673 2.167 1.00 92.50 84 ASP A CA 1
ATOM 617 C C . ASP A 1 84 ? 7.035 -11.965 0.728 1.00 92.50 84 ASP A C 1
ATOM 619 O O . ASP A 1 84 ? 8.050 -12.635 0.527 1.00 92.50 84 ASP A O 1
ATOM 623 N N . LEU A 1 85 ? 6.384 -11.343 -0.265 1.00 91.75 85 LEU A N 1
ATOM 624 C CA . LEU A 1 85 ? 6.814 -11.403 -1.668 1.00 91.75 85 LEU A CA 1
ATOM 625 C C . LEU A 1 85 ? 8.282 -11.005 -1.841 1.00 91.75 85 LEU A C 1
ATOM 627 O O . LEU A 1 85 ? 9.035 -11.680 -2.546 1.00 91.75 85 LEU A O 1
ATOM 631 N N . ASN A 1 86 ? 8.697 -9.918 -1.189 1.00 90.50 86 ASN A N 1
ATOM 632 C CA . ASN A 1 86 ? 10.074 -9.448 -1.262 1.00 90.50 86 ASN A CA 1
ATOM 633 C C . ASN A 1 86 ? 11.043 -10.437 -0.599 1.00 90.50 86 ASN A C 1
ATOM 635 O O . ASN A 1 86 ? 12.083 -10.757 -1.170 1.00 90.50 86 ASN A O 1
ATOM 639 N N . SER A 1 87 ? 10.684 -10.977 0.568 1.00 91.69 87 SER A N 1
ATOM 640 C CA . SER A 1 87 ? 11.503 -11.953 1.297 1.00 91.69 87 SER A CA 1
ATOM 641 C C . SER A 1 87 ? 11.682 -13.271 0.535 1.00 91.69 87 SER A C 1
ATOM 643 O O . SER A 1 87 ? 12.755 -13.870 0.577 1.00 91.69 87 SER A O 1
ATOM 645 N N . GLN A 1 88 ? 10.665 -13.680 -0.226 1.00 91.50 88 GLN A N 1
ATOM 646 C CA . GLN A 1 88 ? 10.675 -14.885 -1.053 1.00 91.50 88 GLN A CA 1
ATOM 647 C C . GLN A 1 88 ? 11.239 -14.642 -2.463 1.00 91.50 88 GLN A C 1
ATOM 649 O O . GLN A 1 88 ? 11.235 -15.549 -3.291 1.00 91.50 88 GLN A O 1
ATOM 654 N N . SER A 1 89 ? 11.742 -13.434 -2.753 1.00 90.56 89 SER A N 1
ATOM 655 C CA . SER A 1 89 ? 12.235 -13.035 -4.083 1.00 90.56 89 SER A CA 1
ATOM 656 C C . SER A 1 89 ? 11.190 -13.172 -5.203 1.00 90.56 89 SER A C 1
ATOM 658 O O . SER A 1 89 ? 11.533 -13.344 -6.371 1.00 90.56 89 SER A O 1
ATOM 660 N N . LEU A 1 90 ? 9.903 -13.070 -4.860 1.00 90.69 90 LEU A N 1
ATOM 661 C CA . LEU A 1 90 ? 8.779 -13.191 -5.794 1.00 90.69 90 LEU A CA 1
ATOM 662 C C . LEU A 1 90 ? 8.403 -11.859 -6.454 1.00 90.69 90 LEU A C 1
ATOM 664 O O . LEU A 1 90 ? 7.645 -11.846 -7.420 1.00 90.69 90 LEU A O 1
ATOM 668 N N . CYS A 1 91 ? 8.976 -10.742 -5.999 1.00 92.38 91 CYS A N 1
ATOM 669 C CA . CYS A 1 91 ? 8.746 -9.423 -6.593 1.00 92.38 91 CYS A CA 1
ATOM 670 C C . CYS A 1 91 ? 9.202 -9.301 -8.054 1.00 92.38 91 CYS A C 1
ATOM 672 O O . CYS A 1 91 ? 8.767 -8.379 -8.725 1.00 92.38 91 CYS A O 1
ATOM 674 N N . GLY A 1 92 ? 10.031 -10.220 -8.566 1.00 91.44 92 GLY A N 1
ATOM 675 C CA . GLY A 1 92 ? 10.485 -10.227 -9.964 1.00 91.44 92 GLY A CA 1
ATOM 676 C C . GLY A 1 92 ? 9.427 -10.632 -11.000 1.00 91.44 92 GLY A C 1
ATOM 677 O O . GLY A 1 92 ? 9.737 -10.682 -12.188 1.00 91.44 92 GLY A O 1
ATOM 678 N N . GLY A 1 93 ? 8.202 -10.961 -10.573 1.00 88.44 93 GLY A N 1
ATOM 679 C CA . GLY A 1 93 ? 7.081 -11.284 -11.460 1.00 88.44 93 GLY A CA 1
ATOM 680 C C . GLY A 1 93 ? 6.526 -10.076 -12.229 1.00 88.44 93 GLY A C 1
ATOM 681 O O . GLY A 1 93 ? 7.082 -8.979 -12.185 1.00 88.44 93 GLY A O 1
ATOM 682 N N . GLN A 1 94 ? 5.413 -10.282 -12.941 1.00 90.00 94 GLN A N 1
ATOM 683 C CA . GLN A 1 94 ? 4.662 -9.188 -13.566 1.00 90.00 94 GLN A CA 1
ATOM 684 C C . GLN A 1 94 ? 3.926 -8.380 -12.495 1.00 90.00 94 GLN A C 1
ATOM 686 O O . GLN A 1 94 ? 3.254 -8.950 -11.634 1.00 90.00 94 GLN A O 1
ATOM 691 N N . SER A 1 95 ? 3.993 -7.054 -12.570 1.00 87.31 95 SER A N 1
ATOM 692 C CA . SER A 1 95 ? 3.365 -6.151 -11.603 1.00 87.31 95 SER A CA 1
ATOM 693 C C . SER A 1 95 ? 1.861 -6.402 -11.440 1.00 87.31 95 SER A C 1
ATOM 695 O O . SER A 1 95 ? 1.352 -6.402 -10.320 1.00 87.31 95 SER A O 1
ATOM 697 N N . ALA A 1 96 ? 1.156 -6.703 -12.535 1.00 86.19 96 ALA A N 1
ATOM 698 C CA . ALA A 1 96 ? -0.266 -7.033 -12.519 1.00 86.19 96 ALA A CA 1
ATOM 699 C C . ALA A 1 96 ? -0.570 -8.298 -11.696 1.00 86.19 96 ALA A C 1
ATOM 701 O O . ALA A 1 96 ? -1.557 -8.324 -10.956 1.00 86.19 96 ALA A O 1
ATOM 702 N N . ASP A 1 97 ? 0.292 -9.316 -11.763 1.00 86.44 97 ASP A N 1
ATOM 703 C CA . ASP A 1 97 ? 0.154 -10.547 -10.977 1.00 86.44 97 ASP A CA 1
ATOM 704 C C . ASP A 1 97 ? 0.428 -10.282 -9.494 1.00 86.44 97 ASP A C 1
ATOM 706 O O . ASP A 1 97 ? -0.252 -10.827 -8.634 1.00 86.44 97 ASP A O 1
ATOM 710 N N . LEU A 1 98 ? 1.369 -9.390 -9.175 1.00 86.00 98 LEU A N 1
ATOM 711 C CA . LEU A 1 98 ? 1.662 -8.997 -7.793 1.00 86.00 98 LEU A CA 1
ATOM 712 C C . LEU A 1 98 ? 0.547 -8.135 -7.185 1.00 86.00 98 LEU A C 1
ATOM 714 O O . LEU A 1 98 ? 0.252 -8.247 -6.000 1.00 86.00 98 LEU A O 1
ATOM 718 N N . ILE A 1 99 ? -0.094 -7.269 -7.969 1.00 81.88 99 ILE A N 1
ATOM 719 C CA . ILE A 1 99 ? -1.204 -6.429 -7.491 1.00 81.88 99 ILE A CA 1
ATOM 720 C C . ILE A 1 99 ? -2.485 -7.260 -7.339 1.00 81.88 99 ILE A C 1
ATOM 722 O O . ILE A 1 99 ? -3.222 -7.095 -6.367 1.00 81.88 99 ILE A O 1
ATOM 726 N N . SER A 1 100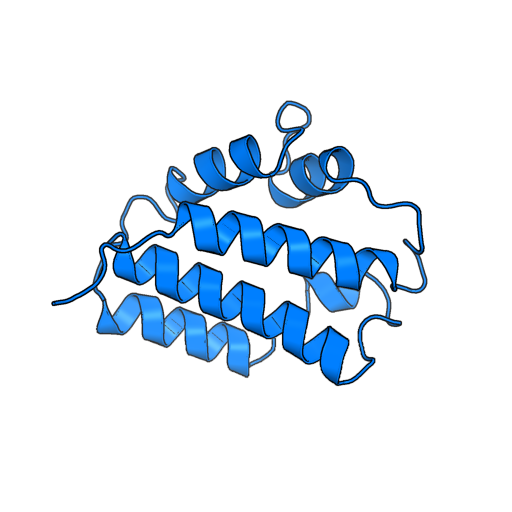 ? -2.755 -8.165 -8.284 1.00 75.56 100 SER A N 1
ATOM 727 C CA . SER A 1 100 ? -3.936 -9.040 -8.253 1.00 75.56 100 SER A CA 1
ATOM 728 C C . SER A 1 100 ? -3.769 -10.254 -7.336 1.00 75.56 100 SER A C 1
ATOM 730 O O . SER A 1 100 ? -4.759 -10.792 -6.837 1.00 75.56 100 SER A O 1
ATOM 732 N N . GLY A 1 101 ? -2.526 -10.653 -7.069 1.00 63.88 101 GLY A N 1
ATOM 733 C CA . GLY A 1 101 ? -2.124 -11.823 -6.298 1.00 63.88 101 GLY A CA 1
ATOM 734 C C . GLY A 1 101 ? -2.335 -11.698 -4.797 1.00 63.88 101 GLY A C 1
ATOM 735 O O . GLY A 1 101 ? -1.509 -12.186 -4.036 1.00 63.88 101 GLY A O 1
ATOM 736 N N . SER A 1 102 ? -3.437 -11.088 -4.347 1.00 61.53 102 SER A N 1
ATOM 737 C CA . SER A 1 102 ? -3.855 -11.164 -2.944 1.00 61.53 102 SER A CA 1
ATOM 738 C C . SER A 1 102 ? -3.902 -12.635 -2.535 1.00 61.53 102 SER A C 1
ATOM 740 O O . SER A 1 102 ? -4.833 -13.359 -2.895 1.00 61.53 102 SER A O 1
ATOM 742 N N . SER A 1 103 ? -2.870 -13.097 -1.826 1.00 62.69 103 SER A N 1
ATOM 743 C CA . SER A 1 103 ? -2.770 -14.500 -1.445 1.00 62.69 103 SER A CA 1
ATOM 744 C C . SER A 1 103 ? -4.005 -14.890 -0.627 1.00 62.69 103 SER A C 1
ATOM 746 O O . SER A 1 103 ? -4.619 -14.059 0.056 1.00 62.69 103 SER A O 1
ATOM 748 N N . THR A 1 104 ? -4.376 -16.170 -0.644 1.00 66.25 104 THR A N 1
ATOM 749 C CA . THR A 1 104 ? -5.417 -16.689 0.258 1.00 66.25 104 THR A CA 1
ATOM 750 C C . THR A 1 104 ? -5.124 -16.335 1.721 1.00 66.25 104 THR A C 1
ATOM 752 O O . THR A 1 104 ? -6.062 -16.104 2.486 1.00 66.25 104 THR A O 1
ATOM 755 N N . GLY A 1 105 ? -3.844 -16.211 2.092 1.00 73.31 105 GLY A N 1
ATOM 756 C CA . GLY A 1 105 ? -3.387 -15.719 3.392 1.00 73.31 105 GLY A CA 1
ATOM 757 C C . GLY A 1 105 ? -3.764 -14.259 3.654 1.00 73.31 105 GLY A C 1
ATOM 758 O O . GLY A 1 105 ? -4.398 -13.972 4.666 1.00 73.31 105 GLY A O 1
ATOM 759 N N . THR A 1 106 ? -3.474 -13.348 2.724 1.00 80.94 106 THR A N 1
ATOM 760 C CA . THR A 1 106 ? -3.804 -11.915 2.839 1.00 80.94 106 THR A CA 1
ATOM 761 C C . THR A 1 106 ? -5.313 -11.700 2.951 1.00 80.94 106 THR A C 1
ATOM 763 O O . THR A 1 106 ? -5.780 -10.997 3.845 1.00 80.94 106 THR A O 1
ATOM 766 N N . LEU A 1 107 ? -6.104 -12.374 2.110 1.00 81.62 107 LEU A N 1
ATOM 767 C CA . LEU A 1 107 ? -7.568 -12.298 2.175 1.00 81.62 107 LEU A CA 1
ATOM 768 C C . LEU A 1 107 ? -8.119 -12.856 3.494 1.00 81.62 107 LEU A C 1
ATOM 770 O O . LEU A 1 107 ? -9.071 -12.305 4.051 1.00 81.62 107 LEU A O 1
ATOM 774 N N . SER A 1 108 ? -7.520 -13.932 4.010 1.00 86.62 108 SER A N 1
ATOM 775 C CA . SER A 1 108 ? -7.886 -14.494 5.314 1.00 86.62 108 SER A CA 1
ATOM 776 C C . SER A 1 108 ? -7.541 -13.533 6.455 1.00 86.62 108 SER A C 1
ATOM 778 O O . SER A 1 108 ? -8.379 -13.311 7.326 1.00 86.62 108 SER A O 1
ATOM 780 N N . CYS A 1 109 ? -6.366 -12.899 6.409 1.00 89.69 109 CYS A N 1
ATOM 781 C CA . CYS A 1 109 ? -5.932 -11.882 7.368 1.00 89.69 109 CYS A CA 1
ATOM 782 C C . CYS A 1 109 ? -6.922 -10.707 7.416 1.00 89.69 109 CYS A C 1
ATOM 784 O O . CYS A 1 109 ? -7.451 -10.381 8.477 1.00 89.69 109 CYS A O 1
ATOM 786 N N . ILE A 1 110 ? -7.294 -10.156 6.255 1.00 87.00 110 ILE A N 1
ATOM 787 C CA . ILE A 1 110 ? -8.259 -9.049 6.151 1.00 87.00 110 ILE A CA 1
ATOM 788 C C . ILE A 1 110 ? -9.639 -9.444 6.708 1.00 87.00 110 ILE A C 1
ATOM 790 O O . ILE A 1 110 ? -10.264 -8.676 7.450 1.00 87.00 110 ILE A O 1
ATOM 794 N N . ARG A 1 111 ? -10.126 -10.655 6.399 1.00 86.94 111 ARG A N 1
ATOM 795 C CA . ARG A 1 111 ? -11.391 -11.165 6.963 1.00 86.94 111 ARG A CA 1
ATOM 796 C C . ARG A 1 111 ? -11.331 -11.249 8.487 1.00 86.94 111 ARG A C 1
ATOM 798 O O . ARG A 1 111 ? -12.270 -10.821 9.154 1.00 86.94 111 ARG A O 1
ATOM 805 N N . ILE A 1 112 ? -10.225 -11.739 9.044 1.00 88.75 112 ILE A N 1
ATOM 806 C CA . ILE A 1 112 ? -10.021 -11.787 10.495 1.00 88.75 112 ILE A CA 1
ATOM 807 C C . ILE A 1 112 ? -10.043 -10.366 11.075 1.00 88.75 112 ILE A C 1
ATOM 809 O O . ILE A 1 112 ? -10.838 -10.106 11.975 1.00 88.75 112 ILE A O 1
ATOM 813 N N . CYS A 1 113 ? -9.287 -9.422 10.509 1.00 87.75 113 CYS A N 1
ATOM 814 C CA . CYS A 1 113 ? -9.243 -8.033 10.978 1.00 87.75 113 CYS A CA 1
ATOM 815 C C . CYS A 1 113 ? -10.631 -7.392 11.106 1.00 87.75 113 CYS A C 1
ATOM 817 O O . CYS A 1 113 ? -10.945 -6.798 12.138 1.00 87.75 113 CYS A O 1
ATOM 819 N N . THR A 1 114 ? -11.469 -7.552 10.079 1.00 77.81 114 THR A N 1
ATOM 820 C CA . THR A 1 114 ? -12.819 -6.963 10.023 1.00 77.81 114 THR A CA 1
ATOM 821 C C . THR A 1 114 ? -13.848 -7.703 10.888 1.00 77.81 114 THR A C 1
ATOM 823 O O . THR A 1 114 ? -14.829 -7.102 11.315 1.00 77.81 114 THR A O 1
ATOM 826 N N . SER A 1 115 ? -13.621 -8.988 11.185 1.00 76.75 115 SER A N 1
ATOM 827 C CA . SER A 1 115 ? -14.505 -9.805 12.033 1.00 76.75 115 SER A CA 1
ATOM 828 C C . SER A 1 115 ? -14.227 -9.668 13.536 1.00 76.75 115 SER A C 1
ATOM 830 O O . SER A 1 115 ? -15.163 -9.649 14.330 1.00 76.75 115 SER A O 1
ATOM 832 N N . VAL A 1 116 ? -12.955 -9.549 13.934 1.00 63.88 116 VAL A N 1
ATOM 833 C CA . VAL A 1 116 ? -12.528 -9.542 15.348 1.00 63.88 116 VAL A CA 1
ATOM 834 C C . VAL A 1 116 ? -12.539 -8.133 15.941 1.00 63.88 116 VAL A C 1
ATOM 836 O O . VAL A 1 116 ? -12.785 -7.962 17.133 1.00 63.88 116 VAL A O 1
ATOM 839 N N . SER A 1 117 ? -12.297 -7.115 15.114 1.00 59.28 117 SER A N 1
ATOM 840 C CA . SER A 1 117 ? -12.200 -5.718 15.559 1.00 59.28 117 SER A CA 1
ATOM 841 C C . SER A 1 117 ? -13.511 -4.931 15.409 1.00 59.28 117 SER A C 1
ATOM 843 O O . SER A 1 117 ? -13.544 -3.758 15.784 1.00 59.28 117 SER A O 1
ATOM 845 N N . GLY A 1 118 ? -14.561 -5.579 14.880 1.00 53.25 118 GLY A N 1
ATOM 846 C CA . GLY A 1 118 ? -15.863 -4.991 14.543 1.00 53.25 118 GLY A CA 1
ATOM 847 C C . GLY A 1 118 ? -15.816 -3.981 13.379 1.00 53.25 118 GLY A C 1
ATOM 848 O O . GLY A 1 118 ? -14.737 -3.468 13.061 1.00 53.25 118 GLY A O 1
ATOM 849 N N . PRO A 1 119 ? -16.960 -3.689 12.722 1.00 50.31 119 PRO A N 1
ATOM 850 C CA . PRO A 1 119 ? -17.164 -2.362 12.151 1.00 50.31 119 PRO A CA 1
ATOM 851 C C . PRO A 1 119 ? -16.984 -1.298 13.246 1.00 50.31 119 PRO A C 1
ATOM 853 O O . PRO A 1 119 ? -17.579 -1.462 14.334 1.00 50.31 119 PRO A O 1
#

Foldseek 3Di:
DDPPQDLLVLQLLLLVLLQVLLCLEQVCPPPDDQQNSLCVQQVHNVGGHSNSSSVCVCVDPVNVQFDSQLSSQLSNLSNVLSVVCVVVVVSHHHSVCSVVCCDPSSVVSNVCSPVVRDD

Sequence (119 aa):
MQTPANPNGECLSSASAAQICLNASADLSGTVTESVLSQLFSGSASITTYSQYCSALLSSDSFVRFSEKAKECVMVCNKEYWQDLNSQSLCGGQSADLISGSSTGTLSCIRICTSVSGP

pLDDT: mean 88.6, std 10.97, range [41.16, 98.12]

Secondary structure (DSSP, 8-state):
-PPPP-HHHHHHHHHHHHHHHHTTSTTTTTT--HHHHHHHHHT-TT--SHHHHHHHHHTSTTTTTS-HHHHHHHHHHHHHHHHHHHHTTGGGS-HHHHHH---HHHHHHHHHHHHHS--

=== Feature glossary ===
Annotated list of the representations used here:

Nearest PDB structures. The Foldseek neighbor list gives the closest experimentally determined structures in the PDB, ranked by structural alignment. TM-score near 1 means near-identical fold; near 0.3 means only rough topology match. This is how one finds what a novel AlphaFold prediction most resembles in the solved-structure universe.

Foldseek 3Di. Foldseek's 3Di representation compresses backbone geometry into a per-residue letter drawn from a learned twenty-state alphabet. It captures the tertiary interaction pattern around each residue — which residues are packed against it in space, regardless of where they are in sequence.

Radius of gyration, Cα contacts, bounding box. Radius of gyration (Rg) is the root-mean-square distance of Cα atoms from their centroid — a single number for overall size and compactness. A globular domain of N residues has Rg ≈ 2.2·N^0.38 Å; an extended or disordered chain has a much larger Rg. The Cα contact count is the number of residue pairs whose Cα atoms are within 8 Å and are more than four positions apart in sequence — a standard proxy for tertiary packing density. The bounding box is the smallest axis-aligned box enclosing all Cα atoms.

InterPro / GO / CATH / organism. The annotation block draws on four external resources. InterPro: which protein families and domains the sequence belongs to. GO: standardized terms for what the protein does, what process it participates in, and where in the cell it acts. CATH: which structural fold it has in the CATH hierarchy. Organism: the species of origin.

mmCIF coordinates. The mmCIF block holds the 3D Cartesian coordinates of each backbone atom (N, Cα, C, O) in ångströms. mmCIF is the PDB's canonical archive format — a tagged-loop text representation of the atomic model.

pLDDT. pLDDT is the predicted lDDT-Cα score: AlphaFold's confidence that the local environment of each residue (all inter-atomic distances within 15 Å) is correctly placed. It is a per-residue number between 0 and 100, with higher meaning more reliable.

Backbone torsions (φ/ψ). φ (phi) and ψ (psi) are the two rotatable backbone dihedrals per residue: φ is the C(i-1)–N–Cα–C torsion, ψ is the N–Cα–C–N(i+1) torsion, both in degrees on (−180°, 180°]. α-helical residues cluster near (−60°, −45°); β-strand residues near (−120°, +130°). A Ramachandran plot is simply a scatter of (φ, ψ) for every residue.

B-factor. For experimental (PDB) structures, the B-factor (temperature factor) quantifies the positional spread of each atom in the crystal — a combination of thermal vibration and static disorder — in units of Å². High B-factors mark flexible loops or poorly resolved regions; low B-factors mark the rigid, well-ordered core.

Secondary structure (3-state, P-SEA). SS3 is a coarse helix/strand/coil call (letters a/b/c) made by the P-SEA algorithm from inter-Cα distances and dihedrals. It is less detailed than DSSP but needs only Cα positions.

Predicted aligned error. Predicted aligned error is AlphaFold's pairwise confidence. Unlike pLDDT (per-residue), PAE is per-residue-pair and captures whether two parts of the structure are correctly placed relative to each other. Units are ångströms of expected positional error.

Solvent-accessible surface area. Solvent-accessible surface area (SASA) is the area in Å² traced out by the centre of a 1.4 Å probe sphere (a water molecule) rolled over the protein's van der Waals surface (Shrake–Rupley / Lee–Richards construction). Buried residues have near-zero SASA; fully exposed residues can exceed 200 Å². The total SASA scales roughly with the number of surface residues.

Secondary structure (8-state, DSSP). The SS8 string is DSSP's per-residue secondary-structure call. α-helix (H) means an i→i+4 H-bond ladder; β-strand (E) means the residue participates in a β-sheet; 3₁₀ (G) and π (I) are tighter and wider helices; T/S are turns/bends; '-' is loop.

Rendered structure images. Structure images are PyMOL renders from six orthogonal camera directions. Cartoon representation draws helices as coils and strands as arrows; sticks shows the backbone as bonds; surface shows the solvent-excluded envelope. Rainbow coloring maps sequence position to hue (blue→red, N→C); chain coloring assigns a distinct color per polypeptide.

Sequence. The amino-acid sequence is the protein's primary structure: the linear order of residues from the N-terminus to the C-terminus, written in one-letter code. Everything else here — the 3D coordinates, the secondary structure, the domain annotations — is ultimately a consequence of this string.

Contact-map, Ramachandran, and PAE plots. Three diagnostic plots accompany the record. The Cα contact map visualizes the tertiary structure as a 2D adjacency matrix (8 Å cutoff, sequence-local contacts suppressed). The Ramachandran plot shows the distribution of backbone (φ, ψ) torsions, with points in the α and β basins reflecting secondary structure content. The PAE plot shows AlphaFold's inter-residue confidence as a color matrix.